Protein AF-A0A2D6ND84-F1 (afdb_monomer_lite)

Foldseek 3Di:
DDPPPDPVNVLCVVLVVQPDDPQEVSVVVNVVSVCVVVVPDDDDDDDAQDDDPPDGHHHHDDDPWDFDADPVRDTPAGCVVPVVSDDPPDDDDDDDDDPVVD

pLDDT: mean 90.96, std 11.99, range [38.0, 97.38]

Structure (mmCIF, N/CA/C/O backbone):
data_AF-A0A2D6ND84-F1
#
_entry.id   AF-A0A2D6ND84-F1
#
loop_
_atom_site.group_PDB
_atom_site.id
_atom_site.type_symbol
_atom_site.label_atom_id
_atom_site.label_alt_id
_atom_site.label_comp_id
_atom_site.label_asym_id
_atom_site.label_entity_id
_atom_site.label_seq_id
_atom_site.pdbx_PDB_ins_code
_atom_site.Cartn_x
_atom_site.Cartn_y
_atom_site.Cartn_z
_atom_site.occupancy
_atom_site.B_iso_or_equiv
_atom_site.auth_seq_id
_atom_site.auth_comp_id
_atom_site.auth_asym_id
_atom_site.auth_atom_id
_atom_site.pdbx_PDB_model_num
ATOM 1 N N . MET A 1 1 ? -18.488 -33.710 9.187 1.00 38.00 1 MET A N 1
ATOM 2 C CA . MET A 1 1 ? -17.407 -32.961 9.867 1.00 38.00 1 MET A CA 1
ATOM 3 C C . MET A 1 1 ? -17.718 -31.474 9.754 1.00 38.00 1 MET A C 1
ATOM 5 O O . MET A 1 1 ? -17.686 -30.944 8.652 1.00 38.00 1 MET A O 1
ATOM 9 N N . LYS A 1 2 ? -18.144 -30.822 10.842 1.00 40.16 2 LYS A N 1
ATOM 10 C CA . LYS A 1 2 ? -18.443 -29.381 10.834 1.00 40.16 2 LYS A CA 1
ATOM 11 C C . LYS A 1 2 ? -17.112 -28.629 10.879 1.00 40.16 2 LYS A C 1
ATOM 13 O O . LYS A 1 2 ? -16.439 -28.659 11.904 1.00 40.16 2 LYS A O 1
ATOM 18 N N . ASN A 1 3 ? -16.717 -28.011 9.768 1.00 47.12 3 ASN A N 1
ATOM 19 C CA . ASN A 1 3 ? -15.579 -27.095 9.743 1.00 47.12 3 ASN A CA 1
ATOM 20 C C . ASN A 1 3 ? -15.927 -25.874 10.602 1.00 47.12 3 ASN A C 1
ATOM 22 O O . ASN A 1 3 ? -16.520 -24.915 10.121 1.00 47.12 3 ASN A O 1
ATOM 26 N N . ASN A 1 4 ? -15.565 -25.924 11.883 1.00 50.12 4 ASN A N 1
ATOM 27 C CA . ASN A 1 4 ? -15.478 -24.755 12.750 1.00 50.12 4 ASN A CA 1
ATOM 28 C C . ASN A 1 4 ? -14.258 -23.932 12.318 1.00 50.12 4 ASN A C 1
ATOM 30 O O . ASN A 1 4 ? -13.274 -23.848 13.054 1.00 50.12 4 ASN A O 1
ATOM 34 N N . SER A 1 5 ? -14.270 -23.350 11.114 1.00 57.81 5 SER A N 1
ATOM 35 C CA . SER A 1 5 ? -13.314 -22.283 10.846 1.00 57.81 5 SER A CA 1
ATOM 36 C C . SER A 1 5 ? -13.588 -21.177 11.860 1.00 57.81 5 SER A C 1
ATOM 38 O O . SER A 1 5 ? -14.688 -20.632 11.960 1.00 57.81 5 SER A O 1
ATOM 40 N N . SER A 1 6 ? -12.597 -20.915 12.705 1.00 68.75 6 SER A N 1
ATOM 41 C CA . SER A 1 6 ? -12.674 -19.875 13.721 1.00 68.75 6 SER A CA 1
ATOM 42 C C . SER A 1 6 ? -13.025 -18.536 13.064 1.00 68.75 6 SER A C 1
ATOM 44 O O . SER A 1 6 ? -12.590 -18.236 11.950 1.00 68.75 6 SER A O 1
ATOM 46 N N . SER A 1 7 ? -13.787 -17.684 13.757 1.00 83.75 7 SER A N 1
ATOM 47 C CA . SER A 1 7 ? -14.250 -16.406 13.185 1.00 83.75 7 SER A CA 1
ATOM 48 C C . SER A 1 7 ? -13.102 -15.491 12.721 1.00 83.75 7 SER A C 1
ATOM 50 O O . SER A 1 7 ? -13.304 -14.635 11.863 1.00 83.75 7 SER A O 1
ATOM 52 N N . TRP A 1 8 ? -11.879 -15.683 13.230 1.00 89.00 8 TRP A N 1
ATOM 53 C CA . TRP A 1 8 ? -10.688 -14.971 12.761 1.00 89.00 8 TRP A CA 1
ATOM 54 C C . TRP A 1 8 ? -10.190 -15.460 11.394 1.00 89.00 8 TRP A C 1
ATOM 56 O O . TRP A 1 8 ? -9.727 -14.645 10.599 1.00 89.00 8 TRP A O 1
ATOM 66 N N . TYR A 1 9 ? -10.311 -16.754 11.090 1.00 92.62 9 TYR A N 1
ATOM 67 C CA . TYR A 1 9 ? -9.823 -17.333 9.839 1.00 92.62 9 TYR A CA 1
ATOM 68 C C . TYR A 1 9 ? -10.623 -16.819 8.637 1.00 92.62 9 TYR A C 1
ATOM 70 O O . TYR A 1 9 ? -10.042 -16.401 7.637 1.00 92.62 9 TYR A O 1
ATOM 78 N N . GLU A 1 10 ? -11.950 -16.738 8.766 1.00 91.25 10 GLU A N 1
ATOM 79 C CA . GLU A 1 10 ? -12.808 -16.163 7.720 1.00 91.25 10 GLU A CA 1
ATOM 80 C C . GLU A 1 10 ? -12.516 -14.672 7.486 1.00 91.25 10 GLU A C 1
ATOM 82 O O . GLU A 1 10 ? -12.496 -14.211 6.346 1.00 91.25 10 GLU A O 1
ATOM 87 N N . LYS A 1 11 ? -12.184 -13.915 8.542 1.00 92.56 11 LYS A N 1
ATOM 88 C CA . LYS A 1 11 ? -11.755 -12.511 8.410 1.00 92.56 11 LYS A CA 1
ATOM 89 C C . LYS A 1 11 ? -10.412 -12.394 7.685 1.00 92.56 11 LYS A C 1
ATOM 91 O O . LYS A 1 11 ? -10.234 -11.491 6.868 1.00 92.56 11 LYS A O 1
ATOM 96 N N . LEU A 1 12 ? -9.468 -13.304 7.944 1.00 93.06 12 LEU A N 1
ATOM 97 C CA . LEU A 1 12 ? -8.180 -13.317 7.244 1.00 93.06 12 LEU A CA 1
ATOM 98 C C . LEU A 1 12 ? -8.331 -13.610 5.752 1.00 93.06 12 LEU A C 1
ATOM 100 O O . LEU A 1 12 ? -7.639 -12.974 4.962 1.00 93.06 12 LEU A O 1
ATOM 104 N N . LYS A 1 13 ? -9.256 -14.488 5.345 1.00 94.12 13 LYS A N 1
ATOM 105 C CA . LYS A 1 13 ? -9.530 -14.721 3.915 1.00 94.12 13 LYS A CA 1
ATOM 106 C C . LYS A 1 13 ? -9.923 -13.442 3.171 1.00 94.12 13 LYS A C 1
ATOM 108 O O . LYS A 1 13 ? -9.586 -13.303 2.002 1.00 94.12 13 LYS A O 1
ATOM 113 N N . VAL A 1 14 ? -10.593 -12.504 3.845 1.00 93.81 14 VAL A N 1
ATOM 114 C CA . VAL A 1 14 ? -10.952 -11.194 3.277 1.00 93.81 14 VAL A CA 1
ATOM 115 C C . VAL A 1 14 ? -9.759 -10.231 3.273 1.00 93.81 14 VAL A C 1
ATOM 117 O O . VAL A 1 14 ? -9.554 -9.512 2.300 1.00 93.81 14 VAL A O 1
ATOM 120 N N . LEU A 1 15 ? -8.959 -10.206 4.345 1.00 93.75 15 LEU A N 1
ATOM 121 C CA . LEU A 1 15 ? -7.896 -9.208 4.540 1.00 93.75 15 LEU A CA 1
ATOM 122 C C . LEU A 1 15 ? -6.560 -9.556 3.862 1.00 93.75 15 LEU A C 1
ATOM 124 O O . LEU A 1 15 ? -5.811 -8.653 3.494 1.00 93.75 15 LEU A O 1
ATOM 128 N N . ILE A 1 16 ? -6.217 -10.840 3.726 1.00 92.25 16 ILE A N 1
ATOM 129 C CA . ILE A 1 16 ? -4.936 -11.283 3.147 1.00 92.25 16 ILE A CA 1
ATOM 130 C C . ILE A 1 16 ? -4.783 -10.893 1.668 1.00 92.25 16 ILE A C 1
ATOM 132 O O . ILE A 1 16 ? -3.711 -10.397 1.322 1.00 92.25 16 ILE A O 1
ATOM 136 N N . PRO A 1 17 ? -5.806 -11.029 0.800 1.00 91.94 17 PRO A N 1
ATOM 137 C CA . PRO A 1 17 ? -5.694 -10.629 -0.606 1.00 91.94 17 PRO A CA 1
ATOM 138 C C . PRO A 1 17 ? -5.517 -9.119 -0.818 1.00 91.94 17 PRO A C 1
ATOM 140 O O . PRO A 1 17 ? -5.175 -8.677 -1.916 1.00 91.94 17 PRO A O 1
ATOM 143 N N . MET A 1 18 ? -5.767 -8.304 0.210 1.00 91.62 18 MET A N 1
ATOM 144 C CA . MET A 1 18 ? -5.633 -6.857 0.113 1.00 91.62 18 MET A CA 1
ATOM 145 C C . MET A 1 18 ? -4.157 -6.477 -0.002 1.00 91.62 18 MET A C 1
ATOM 147 O O . MET A 1 18 ? -3.345 -6.774 0.876 1.00 91.62 18 MET A O 1
ATOM 151 N N . ARG A 1 19 ? -3.810 -5.764 -1.078 1.00 90.94 19 ARG A N 1
ATOM 152 C CA . ARG A 1 19 ? -2.454 -5.252 -1.316 1.00 90.94 19 ARG A CA 1
ATOM 153 C C . ARG A 1 19 ? -2.166 -4.123 -0.329 1.00 90.94 19 ARG A C 1
ATOM 155 O O . ARG A 1 19 ? -2.454 -2.965 -0.620 1.00 90.94 19 ARG A O 1
ATOM 162 N N . ARG A 1 20 ? -1.663 -4.455 0.859 1.00 92.56 20 ARG A N 1
ATOM 163 C CA . ARG A 1 20 ? -1.390 -3.497 1.937 1.00 92.56 20 ARG A CA 1
ATOM 164 C C . ARG A 1 20 ? 0.068 -3.057 1.925 1.00 92.56 20 ARG A C 1
ATOM 166 O O . ARG A 1 20 ? 0.970 -3.881 1.999 1.00 92.56 20 ARG A O 1
ATOM 173 N N . TYR A 1 21 ? 0.260 -1.746 1.937 1.00 93.12 21 TYR A N 1
ATOM 174 C CA . TYR A 1 21 ? 1.503 -1.089 2.325 1.00 93.12 21 TYR A CA 1
ATOM 175 C C . TYR A 1 21 ? 1.171 -0.050 3.395 1.00 93.12 21 TYR A C 1
ATOM 177 O O . TYR A 1 21 ? 0.014 0.343 3.542 1.00 93.12 21 TYR A O 1
ATOM 185 N N . LEU A 1 22 ? 2.175 0.406 4.142 1.00 91.12 22 LEU A N 1
ATOM 186 C CA . LEU A 1 22 ? 1.976 1.289 5.297 1.00 91.12 22 LEU A CA 1
ATOM 187 C C . LEU A 1 22 ? 1.167 2.560 4.972 1.00 91.12 22 LEU A C 1
ATOM 189 O O . LEU A 1 22 ? 0.418 3.056 5.806 1.00 91.12 22 LEU A O 1
ATOM 193 N N . ASN A 1 23 ? 1.317 3.078 3.756 1.00 93.81 23 ASN A N 1
ATOM 194 C CA . ASN A 1 23 ? 0.826 4.374 3.301 1.00 93.81 23 ASN A CA 1
ATOM 195 C C . ASN A 1 23 ? -0.013 4.283 2.012 1.00 93.81 23 ASN A C 1
ATOM 197 O O . ASN A 1 23 ? -0.065 5.250 1.253 1.00 93.81 23 ASN A O 1
ATOM 201 N N . ASN A 1 24 ? -0.662 3.149 1.726 1.00 94.50 24 ASN A N 1
ATOM 202 C CA . ASN A 1 24 ? -1.499 2.999 0.528 1.00 94.50 24 ASN A CA 1
ATOM 203 C C . ASN A 1 24 ? -3.009 2.941 0.825 1.00 94.50 24 ASN A C 1
ATOM 205 O O . ASN A 1 24 ? -3.448 2.947 1.969 1.00 94.50 24 ASN A O 1
ATOM 209 N N . SER A 1 25 ? -3.835 2.891 -0.220 1.00 94.06 25 SER A N 1
ATOM 210 C CA . SER A 1 25 ? -5.292 2.710 -0.093 1.00 94.06 25 SER A CA 1
ATOM 211 C C . SER A 1 25 ? -5.667 1.360 0.524 1.00 94.06 25 SER A C 1
ATOM 213 O O . SER A 1 25 ? -6.589 1.294 1.334 1.00 94.06 25 SER A O 1
ATOM 215 N N . GLY A 1 26 ? -4.907 0.301 0.228 1.00 94.75 26 GLY A N 1
ATOM 216 C CA . GLY A 1 26 ? -5.183 -1.046 0.724 1.00 94.75 26 GLY A CA 1
ATOM 217 C C . GLY A 1 26 ? -5.216 -1.147 2.251 1.00 94.75 26 GLY A C 1
ATOM 218 O O . GLY A 1 26 ? -6.093 -1.821 2.792 1.00 94.75 26 GLY A O 1
ATOM 219 N N . ILE A 1 27 ? -4.323 -0.457 2.977 1.00 94.31 27 ILE A N 1
ATOM 220 C CA . ILE A 1 27 ? -4.386 -0.442 4.451 1.00 94.31 27 ILE A CA 1
ATOM 221 C C . ILE A 1 27 ? -5.619 0.318 4.963 1.00 94.31 27 ILE A C 1
ATOM 223 O O . ILE A 1 27 ? -6.261 -0.129 5.914 1.00 94.31 27 ILE A O 1
ATOM 227 N N . HIS A 1 28 ? -6.011 1.410 4.297 1.00 93.19 28 HIS A N 1
ATOM 228 C CA . HIS A 1 28 ? -7.212 2.169 4.647 1.00 93.19 28 HIS A CA 1
ATOM 229 C C . HIS A 1 28 ? -8.484 1.325 4.482 1.00 93.19 28 HIS A C 1
ATOM 231 O O . HIS A 1 28 ? -9.284 1.223 5.412 1.00 93.19 28 HIS A O 1
ATOM 237 N N . GLU A 1 29 ? -8.637 0.663 3.335 1.00 95.62 29 GLU A N 1
ATOM 238 C CA . GLU A 1 29 ? -9.753 -0.248 3.062 1.00 95.62 29 GLU A CA 1
ATOM 239 C C . GLU A 1 29 ? -9.790 -1.410 4.065 1.00 95.62 29 GLU A C 1
ATOM 241 O O . GLU A 1 29 ? -10.856 -1.779 4.562 1.00 95.62 29 GLU A O 1
ATOM 246 N N . SER A 1 30 ? -8.620 -1.942 4.432 1.00 96.12 30 SER A N 1
ATOM 247 C CA . SER A 1 30 ? -8.505 -3.023 5.419 1.00 96.12 30 SER A CA 1
ATOM 248 C C . SER A 1 30 ? -9.017 -2.596 6.792 1.00 96.12 30 SER A C 1
ATOM 250 O O . SER A 1 30 ? -9.716 -3.354 7.464 1.00 96.12 30 SER A O 1
ATOM 252 N N . PHE A 1 31 ? -8.712 -1.366 7.213 1.00 95.38 31 PHE A N 1
ATOM 253 C CA . PHE A 1 31 ? -9.220 -0.822 8.468 1.00 95.38 31 PHE A CA 1
ATOM 254 C C . PHE A 1 31 ? -10.730 -0.566 8.438 1.00 95.38 31 PHE A C 1
ATOM 256 O O . PHE A 1 31 ? -11.399 -0.799 9.446 1.00 95.38 31 PHE A O 1
ATOM 263 N N . LEU A 1 32 ? -11.292 -0.155 7.296 1.00 95.75 32 LEU A N 1
ATOM 264 C CA . LEU A 1 32 ? -12.745 -0.045 7.133 1.00 95.75 32 LEU A CA 1
ATOM 265 C C . LEU A 1 32 ? -13.431 -1.412 7.250 1.00 95.75 32 LEU A C 1
ATOM 267 O O . LEU A 1 32 ? -14.454 -1.524 7.923 1.00 95.75 32 LEU A O 1
ATOM 271 N N . ILE A 1 33 ? -12.857 -2.460 6.651 1.00 95.62 33 ILE A N 1
ATOM 272 C CA . ILE A 1 33 ? -13.353 -3.838 6.785 1.00 95.62 33 ILE A CA 1
ATOM 273 C 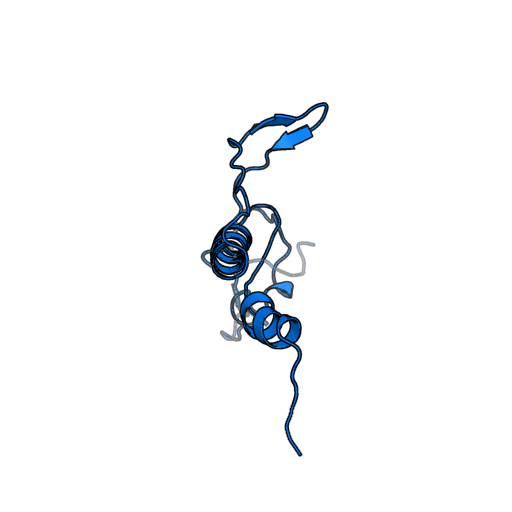C . ILE A 1 33 ? -13.262 -4.305 8.239 1.00 95.62 33 ILE A C 1
ATOM 275 O O . ILE A 1 33 ? -14.242 -4.812 8.782 1.00 95.62 33 ILE A O 1
ATOM 279 N N . LEU A 1 34 ? -12.128 -4.079 8.907 1.00 94.25 34 LEU A N 1
ATOM 280 C CA . LEU A 1 34 ? -11.966 -4.423 10.320 1.00 94.25 34 LEU A CA 1
ATOM 281 C C . LEU A 1 34 ? -12.987 -3.712 11.212 1.00 94.25 34 LEU A C 1
ATOM 283 O O . LEU A 1 34 ? -13.543 -4.342 12.108 1.00 94.25 34 LEU A O 1
ATOM 287 N N . LYS A 1 35 ? -13.304 -2.443 10.938 1.00 95.81 35 LYS A N 1
ATOM 288 C CA . LYS A 1 35 ? -14.335 -1.702 11.674 1.00 95.81 35 LYS A CA 1
ATOM 289 C C . LYS A 1 35 ? -15.734 -2.318 11.536 1.00 95.81 35 LYS A C 1
ATOM 291 O O . LYS A 1 35 ? -16.511 -2.229 12.480 1.00 95.81 35 LYS A O 1
ATOM 296 N N . LYS A 1 36 ? -16.048 -2.996 10.423 1.00 94.31 36 LYS A N 1
ATOM 297 C CA . LYS A 1 36 ? -17.309 -3.758 10.289 1.00 94.31 36 LYS A CA 1
ATOM 298 C C . LYS A 1 36 ? -17.369 -4.941 11.261 1.00 94.31 36 LYS A C 1
ATOM 300 O O . LYS A 1 36 ? -18.433 -5.236 11.789 1.00 94.31 36 LYS A O 1
ATOM 305 N N . TYR A 1 37 ? -16.238 -5.604 11.511 1.00 93.31 37 TYR A N 1
ATOM 306 C CA . TYR A 1 37 ? -16.153 -6.716 12.467 1.00 93.31 37 TYR A CA 1
ATOM 307 C C . TYR A 1 37 ? -16.028 -6.261 13.924 1.00 93.31 37 TYR A C 1
ATOM 309 O O . TYR A 1 37 ? -16.382 -7.015 14.827 1.00 93.31 37 TYR A O 1
ATOM 317 N N . TYR A 1 38 ? -15.502 -5.057 14.148 1.00 93.50 38 TYR A N 1
ATOM 318 C CA . TYR A 1 38 ? -15.254 -4.480 15.467 1.00 93.50 38 TYR A CA 1
ATOM 319 C C . TYR A 1 38 ? -15.753 -3.023 15.493 1.00 93.50 38 TYR A C 1
ATOM 321 O O . TYR A 1 38 ? -14.956 -2.095 15.316 1.00 93.50 38 TYR A O 1
ATOM 329 N N . PRO A 1 39 ? -17.064 -2.799 15.716 1.00 93.94 39 PRO A N 1
ATOM 330 C CA . PRO A 1 39 ? -17.698 -1.481 15.570 1.00 93.94 39 PRO A CA 1
ATOM 331 C C . PRO A 1 39 ? -17.084 -0.382 16.446 1.00 93.94 39 PRO A C 1
ATOM 333 O O . PRO A 1 39 ? -17.038 0.784 16.049 1.00 93.94 39 PRO A O 1
ATOM 336 N N . ASN A 1 40 ? -16.540 -0.770 17.602 1.00 96.69 40 ASN A N 1
ATOM 337 C CA . ASN A 1 40 ? -15.948 0.138 18.585 1.00 96.69 40 ASN A CA 1
ATOM 338 C C . ASN A 1 40 ? -14.532 0.618 18.210 1.00 96.69 40 ASN A C 1
ATOM 340 O O . ASN A 1 40 ? -13.956 1.436 18.924 1.00 96.69 40 ASN A O 1
ATOM 344 N N . LEU A 1 41 ? -13.946 0.145 17.100 1.00 95.88 41 LEU A N 1
ATOM 345 C CA . LEU A 1 41 ? -12.642 0.629 16.647 1.00 95.88 41 LEU A CA 1
ATOM 346 C C . LEU A 1 41 ? -12.701 2.107 16.241 1.00 95.88 41 LEU A C 1
ATOM 348 O O . LEU A 1 41 ? -13.507 2.529 15.399 1.00 95.88 41 LEU A O 1
ATOM 352 N N . LYS A 1 42 ? -11.767 2.893 16.779 1.00 96.50 42 LYS A N 1
ATOM 353 C CA . LYS A 1 42 ? -11.511 4.269 16.350 1.00 96.50 42 LYS A CA 1
ATOM 354 C C . LYS A 1 42 ? -10.481 4.265 15.222 1.00 96.50 42 LYS A C 1
ATOM 356 O O . LYS A 1 42 ? -9.371 3.772 15.392 1.00 96.50 42 LYS A O 1
ATOM 361 N N . LEU A 1 43 ? -10.846 4.837 14.075 1.00 94.94 43 LEU A N 1
ATOM 362 C CA . LEU A 1 43 ? -9.914 5.045 12.969 1.00 94.94 43 LEU A CA 1
ATOM 363 C C . LEU A 1 43 ? -9.241 6.401 13.137 1.00 94.94 43 LEU A C 1
ATOM 365 O O . LEU A 1 43 ? -9.916 7.430 13.132 1.00 94.94 43 LEU A O 1
ATOM 369 N N . LEU A 1 44 ? -7.922 6.386 13.286 1.00 93.69 44 LEU A N 1
ATOM 370 C CA . LEU A 1 44 ? -7.105 7.592 13.323 1.00 93.69 44 LEU A CA 1
ATOM 371 C C . LEU A 1 44 ? -6.682 7.959 11.899 1.00 93.69 44 LEU A C 1
ATOM 373 O O . LEU A 1 44 ? -6.406 7.083 11.077 1.00 93.69 44 LEU A O 1
ATOM 377 N N . LYS A 1 45 ? -6.658 9.257 11.603 1.00 90.38 45 LYS A N 1
ATOM 378 C CA . LYS A 1 45 ? -6.194 9.809 10.330 1.00 90.38 45 LYS A CA 1
ATOM 379 C C . LYS A 1 45 ? -5.142 10.863 10.638 1.00 90.38 45 LYS A C 1
ATOM 381 O O . LYS A 1 45 ? -5.329 11.641 11.565 1.00 90.38 45 LYS A O 1
ATOM 386 N N . PHE A 1 46 ? -4.080 10.872 9.847 1.00 92.00 46 PHE A N 1
ATOM 387 C CA . PHE A 1 46 ? -2.956 11.791 9.988 1.00 92.00 46 PHE A CA 1
ATOM 388 C C . PHE A 1 46 ? -2.716 12.491 8.656 1.00 92.00 46 PHE A C 1
ATOM 390 O O . PHE A 1 46 ? -2.943 11.900 7.592 1.00 92.00 46 PHE A O 1
ATOM 397 N N . HIS A 1 47 ? -2.271 13.742 8.698 1.00 92.38 47 HIS A N 1
ATOM 398 C CA . HIS A 1 47 ? -1.958 14.492 7.490 1.00 92.38 47 HIS A CA 1
ATOM 399 C C . HIS A 1 47 ? -0.567 14.117 6.969 1.00 92.38 47 HIS A C 1
ATOM 401 O O . HIS A 1 47 ? 0.354 13.818 7.727 1.00 92.38 47 HIS A O 1
ATOM 407 N N . LYS A 1 48 ? -0.389 14.145 5.643 1.00 92.00 48 LYS A N 1
ATOM 408 C CA . LYS A 1 48 ? 0.939 13.954 5.043 1.00 92.00 48 LYS A CA 1
ATOM 409 C C . LYS A 1 48 ? 1.918 14.996 5.595 1.00 92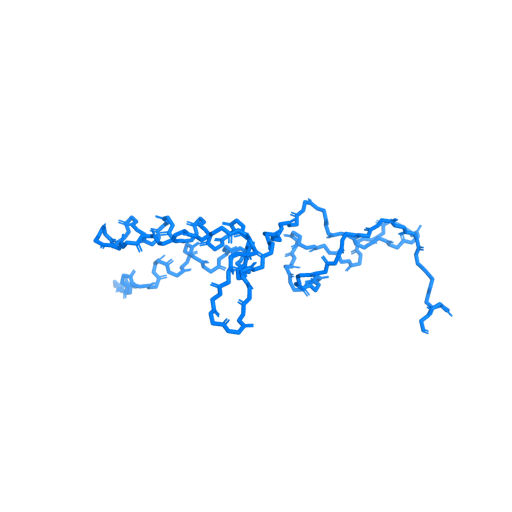.00 48 LYS A C 1
ATOM 411 O O . LYS A 1 48 ? 1.544 16.154 5.761 1.00 92.00 48 LYS A O 1
ATOM 416 N N . ASN A 1 49 ? 3.169 14.599 5.812 1.00 94.88 49 ASN A N 1
ATOM 417 C CA . ASN A 1 49 ? 4.242 15.429 6.368 1.00 94.88 49 ASN A CA 1
ATOM 418 C C . ASN A 1 49 ? 4.014 15.944 7.803 1.00 94.88 49 ASN A C 1
ATOM 420 O O . ASN A 1 49 ? 4.839 16.718 8.291 1.00 94.88 49 ASN A O 1
ATOM 424 N N . GLU A 1 50 ? 2.949 15.518 8.488 1.00 96.69 50 GLU A N 1
ATOM 425 C CA . GLU A 1 50 ? 2.738 15.817 9.906 1.00 96.69 50 GLU A CA 1
ATOM 426 C C . GLU A 1 50 ? 3.902 15.255 10.740 1.00 96.69 50 GLU A C 1
ATOM 428 O O . GLU A 1 50 ? 4.393 14.153 10.475 1.00 96.69 50 GLU A O 1
ATOM 433 N N . LYS A 1 51 ? 4.398 16.035 11.707 1.00 97.06 51 LYS A N 1
ATOM 434 C CA . LYS A 1 51 ? 5.544 15.658 12.546 1.00 97.06 51 LYS A CA 1
ATOM 435 C C . LYS A 1 51 ? 5.077 14.764 13.695 1.00 97.06 51 LYS A C 1
ATOM 437 O O . LYS A 1 51 ? 4.210 15.153 14.467 1.00 97.06 51 LYS A O 1
ATOM 442 N N . CYS A 1 52 ? 5.720 13.613 13.860 1.00 94.62 52 CYS A N 1
ATOM 443 C CA . CYS A 1 52 ? 5.464 12.662 14.940 1.00 94.62 52 CYS A CA 1
ATOM 444 C C . CYS A 1 52 ? 6.785 12.364 15.665 1.00 94.62 52 CYS A C 1
ATOM 446 O O . CYS A 1 52 ? 7.528 11.454 15.295 1.00 94.62 52 CYS A O 1
ATOM 448 N N . GLY A 1 53 ? 7.121 13.179 16.670 1.00 94.69 53 GLY A N 1
ATOM 449 C CA . GLY A 1 53 ? 8.430 13.125 17.327 1.00 94.69 53 GLY A CA 1
ATOM 450 C C . GLY A 1 53 ? 9.559 13.472 16.351 1.00 94.69 53 GLY A C 1
ATOM 451 O O . GLY A 1 53 ? 9.608 14.587 15.830 1.00 94.69 53 GLY A O 1
ATOM 452 N N . LEU A 1 54 ? 10.452 12.512 16.094 1.00 97.00 54 LEU A N 1
ATOM 453 C CA . LEU A 1 54 ? 11.532 12.633 15.101 1.00 97.00 54 LEU A CA 1
ATOM 454 C C . LEU A 1 54 ? 11.104 12.233 13.679 1.00 97.00 54 LEU A C 1
ATOM 456 O O . LEU A 1 54 ? 11.846 12.461 12.727 1.00 97.00 54 LEU A O 1
ATOM 460 N N . TRP A 1 55 ? 9.916 11.650 13.525 1.00 96.38 55 TRP A N 1
ATOM 461 C CA . TRP A 1 55 ? 9.415 11.152 12.249 1.00 96.38 55 TRP A CA 1
ATOM 462 C C . TRP A 1 55 ? 8.486 12.160 11.573 1.00 96.38 55 TRP A C 1
ATOM 464 O O . TRP A 1 55 ? 7.960 13.083 12.200 1.00 96.38 55 TRP A O 1
ATOM 474 N N . LYS A 1 56 ? 8.256 11.955 10.276 1.00 96.31 56 LYS A N 1
ATOM 475 C CA . LYS A 1 56 ? 7.203 12.626 9.511 1.00 96.31 56 LYS A CA 1
ATOM 476 C C . LYS A 1 56 ? 6.305 11.581 8.868 1.00 96.31 56 LYS A C 1
ATOM 478 O O . LYS A 1 56 ? 6.803 10.583 8.348 1.00 96.31 56 LYS A O 1
ATOM 483 N N . VAL A 1 57 ? 4.999 11.824 8.877 1.00 95.50 57 VAL A N 1
ATOM 484 C CA . VAL A 1 57 ? 4.028 10.969 8.186 1.00 95.50 57 VAL A CA 1
ATOM 485 C C . VAL A 1 57 ? 4.350 10.964 6.685 1.00 95.50 57 VAL A C 1
ATOM 487 O O . VAL A 1 57 ? 4.430 12.042 6.084 1.00 95.50 57 VAL A O 1
ATOM 490 N N . PRO A 1 58 ? 4.547 9.790 6.056 1.00 94.12 58 PRO A N 1
ATOM 491 C CA . PRO A 1 58 ? 4.937 9.720 4.655 1.00 94.12 58 PRO A CA 1
ATOM 492 C C . PRO A 1 58 ? 3.805 10.172 3.726 1.00 94.12 58 PRO A C 1
ATOM 494 O O . PRO A 1 58 ? 2.624 10.177 4.082 1.00 94.12 58 PRO A O 1
ATOM 497 N N . LEU A 1 59 ? 4.167 10.509 2.487 1.00 94.31 59 LEU A N 1
ATOM 498 C CA . LEU A 1 59 ? 3.189 10.662 1.410 1.00 94.31 59 LEU A CA 1
ATOM 499 C C . LEU A 1 59 ? 2.464 9.336 1.170 1.00 94.31 59 LEU A C 1
ATOM 501 O O . LEU A 1 59 ? 3.029 8.269 1.395 1.00 94.31 59 LEU A O 1
ATOM 505 N N . SER A 1 60 ? 1.236 9.389 0.660 1.00 93.88 60 SER A N 1
ATOM 506 C CA . SER A 1 60 ? 0.537 8.179 0.231 1.00 93.88 60 SER A CA 1
ATOM 507 C C . SER A 1 60 ? 1.223 7.550 -0.984 1.00 93.88 60 SER A C 1
ATOM 509 O O . SER A 1 60 ? 1.542 8.270 -1.933 1.00 93.88 60 SER A O 1
ATOM 511 N N . TRP A 1 61 ? 1.353 6.227 -1.018 1.00 95.75 61 TRP A N 1
ATOM 512 C CA . TRP A 1 61 ? 1.936 5.497 -2.142 1.00 95.75 61 TRP A CA 1
ATOM 513 C C . TRP A 1 61 ? 0.917 4.519 -2.725 1.00 95.75 61 TRP A C 1
ATOM 515 O O . TRP A 1 61 ? 0.552 3.541 -2.085 1.00 95.75 61 TRP A O 1
ATOM 525 N N . ASN A 1 62 ? 0.420 4.787 -3.935 1.00 95.69 62 ASN A N 1
ATOM 526 C CA . ASN A 1 62 ? -0.542 3.927 -4.626 1.00 95.69 62 ASN A CA 1
ATOM 527 C C . ASN A 1 62 ? -0.042 3.595 -6.030 1.00 95.69 62 ASN A C 1
ATOM 529 O O . ASN A 1 62 ? 0.305 4.491 -6.801 1.00 95.69 62 ASN A O 1
ATOM 533 N N . VAL A 1 63 ? -0.057 2.310 -6.375 1.00 95.94 63 VAL A N 1
ATOM 534 C CA . VAL A 1 63 ? 0.405 1.827 -7.677 1.00 95.94 63 VAL A CA 1
ATOM 535 C C . VAL A 1 63 ? -0.751 1.856 -8.668 1.00 95.94 63 VAL A C 1
ATOM 537 O O . VAL A 1 63 ? -1.731 1.133 -8.509 1.00 95.94 63 VAL A O 1
ATOM 540 N N . LYS A 1 64 ? -0.627 2.690 -9.705 1.00 96.06 64 LYS A N 1
ATOM 541 C CA . LYS A 1 64 ? -1.565 2.715 -10.840 1.00 96.06 64 LYS A CA 1
ATOM 542 C C . LYS A 1 64 ? -1.146 1.740 -11.937 1.00 96.06 64 LYS A C 1
ATOM 544 O O . LYS A 1 64 ? -1.979 1.064 -12.525 1.00 96.06 64 LYS A O 1
ATOM 549 N N . ILE A 1 65 ? 0.156 1.687 -12.213 1.00 96.38 65 ILE A N 1
ATOM 550 C CA . ILE A 1 65 ? 0.780 0.836 -13.224 1.00 96.38 65 ILE A CA 1
ATOM 551 C C . ILE A 1 65 ? 2.108 0.358 -12.638 1.00 96.38 65 ILE A C 1
ATOM 553 O O . ILE A 1 65 ? 2.890 1.173 -12.157 1.00 96.38 65 ILE A O 1
ATOM 557 N N . GLY A 1 66 ? 2.369 -0.945 -12.696 1.00 96.62 66 GLY A N 1
ATOM 558 C CA . GLY A 1 66 ? 3.653 -1.531 -12.320 1.00 96.62 66 GLY A CA 1
ATOM 559 C C . GLY A 1 66 ? 3.931 -2.718 -13.224 1.00 96.62 66 GLY A C 1
ATOM 560 O O . GLY A 1 66 ? 3.532 -3.826 -12.898 1.00 96.62 66 GLY A O 1
ATOM 561 N N . LYS A 1 67 ? 4.528 -2.474 -14.395 1.00 97.38 67 LYS A N 1
ATOM 562 C CA . LYS A 1 67 ? 4.776 -3.504 -15.411 1.00 97.38 67 LYS A CA 1
ATOM 563 C C . LYS A 1 67 ? 6.178 -3.370 -15.995 1.00 97.38 67 LYS A C 1
ATOM 565 O O . LYS A 1 67 ? 6.601 -2.263 -16.317 1.00 97.38 67 LYS A O 1
ATOM 570 N N . LEU A 1 68 ? 6.852 -4.497 -16.188 1.00 96.69 68 LEU A N 1
ATOM 571 C CA . LEU A 1 68 ? 8.113 -4.606 -16.917 1.00 96.69 68 LEU A CA 1
ATOM 572 C C . LEU A 1 68 ? 7.898 -5.544 -18.102 1.00 96.69 68 LEU A C 1
ATOM 574 O O . LEU A 1 68 ? 7.468 -6.682 -17.918 1.00 96.69 68 LEU A O 1
ATOM 578 N N . ILE A 1 69 ? 8.163 -5.060 -19.313 1.00 97.06 69 ILE A N 1
ATOM 579 C CA . ILE A 1 69 ? 7.896 -5.782 -20.561 1.00 97.06 69 ILE A CA 1
ATOM 580 C C . ILE A 1 69 ? 9.200 -5.885 -21.352 1.00 97.06 69 ILE A C 1
ATOM 582 O O . ILE A 1 69 ? 9.931 -4.901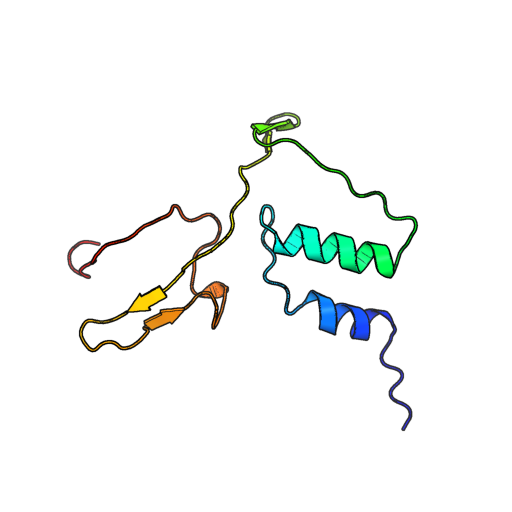 -21.467 1.00 97.06 69 ILE A O 1
ATOM 586 N N . ASP A 1 70 ? 9.496 -7.074 -21.873 1.00 95.88 70 ASP A N 1
ATOM 587 C CA . ASP A 1 70 ? 10.669 -7.314 -22.711 1.00 95.88 70 ASP A CA 1
ATOM 588 C C . ASP A 1 70 ? 10.457 -6.839 -24.167 1.00 95.88 70 ASP A C 1
ATOM 590 O O . ASP A 1 70 ? 9.329 -6.551 -24.576 1.00 95.88 70 ASP A O 1
ATOM 594 N N . PRO A 1 71 ? 11.513 -6.771 -24.998 1.00 95.81 71 PRO A N 1
ATOM 595 C CA . PRO A 1 71 ? 11.380 -6.349 -26.397 1.00 95.81 71 PRO A CA 1
ATOM 596 C 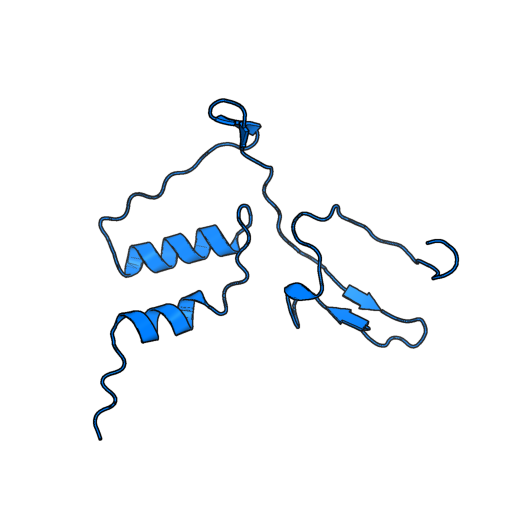C . PRO A 1 71 ? 10.491 -7.247 -27.273 1.00 95.81 71 PRO A C 1
ATOM 598 O O . PRO A 1 71 ? 10.082 -6.819 -28.347 1.00 95.81 71 PRO A O 1
ATOM 601 N N . ARG A 1 72 ? 10.187 -8.478 -26.838 1.00 97.12 72 ARG A N 1
ATOM 602 C CA . ARG A 1 72 ? 9.279 -9.415 -27.521 1.00 97.12 72 ARG A CA 1
ATOM 603 C C . ARG A 1 72 ? 7.831 -9.277 -27.030 1.00 97.12 72 ARG A C 1
ATOM 605 O O . ARG A 1 72 ? 6.984 -10.077 -27.411 1.00 97.12 72 ARG A O 1
ATOM 612 N N . GLY A 1 73 ? 7.542 -8.301 -26.167 1.00 96.25 73 GLY A N 1
ATOM 613 C CA . GLY A 1 73 ? 6.213 -8.062 -25.607 1.00 96.25 73 GLY A CA 1
ATOM 614 C C . GLY A 1 73 ? 5.857 -8.947 -24.409 1.00 96.25 73 GLY A C 1
ATOM 615 O O . GLY A 1 73 ? 4.730 -8.878 -23.918 1.00 96.25 73 GLY A O 1
ATOM 616 N N . ARG A 1 74 ? 6.786 -9.761 -23.889 1.00 96.69 74 ARG A N 1
ATOM 617 C CA . ARG A 1 74 ? 6.518 -10.618 -22.725 1.00 96.69 74 ARG A CA 1
ATOM 618 C C . ARG A 1 74 ? 6.587 -9.802 -21.442 1.00 96.69 74 ARG A C 1
ATOM 620 O O . ARG A 1 74 ? 7.548 -9.071 -21.204 1.00 96.69 74 ARG A O 1
ATOM 627 N N . LYS A 1 75 ? 5.583 -9.958 -20.581 1.00 96.44 75 LYS A N 1
ATOM 628 C CA . LYS A 1 75 ? 5.533 -9.296 -19.275 1.00 96.44 75 LYS A CA 1
ATOM 629 C C . LYS A 1 75 ? 6.427 -10.037 -18.273 1.00 96.44 75 LYS A C 1
ATOM 631 O O . LYS A 1 75 ? 6.066 -11.109 -17.793 1.00 96.44 75 LYS A O 1
ATOM 636 N N . ILE A 1 76 ? 7.594 -9.464 -17.982 1.00 96.38 76 ILE A N 1
ATOM 637 C CA . ILE A 1 76 ? 8.570 -9.994 -17.019 1.00 96.38 76 ILE A CA 1
ATOM 638 C C . ILE A 1 76 ? 8.037 -9.816 -15.592 1.00 96.38 76 ILE A C 1
ATOM 640 O O . ILE A 1 76 ? 8.041 -10.767 -14.814 1.00 96.38 76 ILE A O 1
ATOM 644 N N . ALA A 1 77 ? 7.523 -8.623 -15.280 1.00 97.06 77 ALA A N 1
ATOM 645 C CA . ALA A 1 77 ? 6.968 -8.275 -13.974 1.00 97.06 77 ALA A CA 1
ATOM 646 C C . ALA A 1 77 ? 5.635 -7.519 -14.116 1.00 97.06 77 ALA A C 1
ATOM 648 O O . ALA A 1 77 ? 5.458 -6.731 -15.049 1.00 97.06 77 ALA A O 1
ATOM 649 N N . ASP A 1 78 ? 4.712 -7.754 -13.191 1.00 97.38 78 ASP A N 1
ATOM 650 C CA . ASP A 1 78 ? 3.397 -7.144 -13.055 1.00 97.38 78 ASP A CA 1
ATOM 651 C C . ASP A 1 78 ? 2.972 -7.081 -11.583 1.00 97.38 78 ASP A C 1
ATOM 653 O O . ASP A 1 78 ? 2.609 -8.084 -10.964 1.00 97.38 78 ASP A O 1
ATOM 657 N N . TYR A 1 79 ? 2.915 -5.869 -11.048 1.00 96.25 79 TYR A N 1
ATOM 658 C CA . TYR A 1 79 ? 2.428 -5.593 -9.702 1.00 96.25 79 TYR A CA 1
ATOM 659 C C . TYR A 1 79 ? 1.030 -6.176 -9.433 1.00 96.25 79 TYR A C 1
ATOM 661 O O . TYR A 1 79 ? 0.733 -6.626 -8.323 1.00 96.25 79 TYR A O 1
ATOM 669 N N . PHE A 1 80 ? 0.144 -6.179 -10.432 1.00 94.06 80 PHE A N 1
ATOM 670 C CA . PHE A 1 80 ? -1.216 -6.678 -10.248 1.00 94.06 80 PHE A CA 1
ATOM 671 C C . PHE A 1 80 ? -1.294 -8.208 -10.291 1.00 94.06 80 PHE A C 1
ATOM 673 O O . PHE A 1 80 ? -2.228 -8.753 -9.699 1.00 94.06 80 PHE A O 1
ATOM 680 N N . ARG A 1 81 ? -0.301 -8.883 -10.895 1.00 95.00 81 ARG A N 1
ATOM 681 C CA . ARG A 1 81 ? -0.099 -10.342 -10.798 1.00 95.00 81 ARG A CA 1
ATOM 682 C C . ARG A 1 81 ? 0.438 -10.718 -9.422 1.00 95.00 81 ARG A C 1
ATOM 684 O O . ARG A 1 81 ? -0.120 -11.593 -8.770 1.00 95.00 81 ARG A O 1
ATOM 691 N N . ASN A 1 82 ? 1.507 -10.056 -8.989 1.00 93.50 82 ASN A N 1
ATOM 692 C CA . ASN A 1 82 ? 2.122 -10.269 -7.688 1.00 93.50 82 ASN A CA 1
ATOM 693 C C . ASN A 1 82 ? 2.710 -8.941 -7.170 1.00 93.50 82 ASN A C 1
ATOM 695 O O . ASN A 1 82 ? 3.650 -8.419 -7.770 1.00 93.50 82 ASN A O 1
ATOM 699 N N . PRO A 1 83 ? 2.212 -8.395 -6.044 1.00 92.50 83 PRO A N 1
ATOM 700 C CA . PRO A 1 83 ? 2.671 -7.106 -5.525 1.00 92.50 83 PRO A CA 1
ATOM 701 C C . PRO A 1 83 ? 4.149 -7.103 -5.104 1.00 92.50 83 PRO A C 1
ATOM 703 O O . PRO A 1 83 ? 4.746 -6.033 -5.019 1.00 92.50 83 PRO A O 1
ATOM 706 N N . LEU A 1 84 ? 4.756 -8.275 -4.877 1.00 93.50 84 LEU A N 1
ATOM 707 C CA . LEU A 1 84 ? 6.185 -8.406 -4.561 1.00 93.50 84 LEU A CA 1
ATOM 708 C C . LEU A 1 84 ? 7.098 -8.143 -5.767 1.00 93.50 84 LEU A C 1
ATOM 710 O O . LEU A 1 84 ? 8.301 -7.976 -5.601 1.00 93.50 84 LEU A O 1
ATOM 714 N N . GLU A 1 85 ? 6.543 -8.083 -6.978 1.00 96.06 85 GLU A N 1
ATOM 715 C CA . GLU A 1 85 ? 7.294 -7.786 -8.201 1.00 96.06 85 GLU A CA 1
ATOM 716 C C . GLU A 1 85 ? 7.579 -6.286 -8.388 1.00 96.06 85 GLU A C 1
ATOM 718 O O . GLU A 1 85 ? 8.238 -5.892 -9.350 1.00 96.06 85 GLU A O 1
ATOM 723 N N . LEU A 1 86 ? 7.098 -5.441 -7.471 1.00 95.94 86 LEU A N 1
ATOM 724 C CA . LEU A 1 86 ? 7.419 -4.023 -7.408 1.00 95.94 86 LEU A CA 1
ATOM 725 C C . LEU A 1 86 ? 7.932 -3.674 -6.012 1.00 95.94 86 LEU A C 1
ATOM 727 O O . LEU A 1 86 ? 7.293 -3.969 -5.002 1.00 95.94 86 LEU A O 1
ATOM 731 N N . TYR A 1 87 ? 9.067 -2.984 -5.962 1.00 94.94 87 TYR A N 1
ATOM 732 C CA . TYR A 1 87 ? 9.609 -2.497 -4.703 1.00 94.94 87 TYR A CA 1
ATOM 733 C C . TYR A 1 87 ? 8.683 -1.438 -4.087 1.00 94.94 87 TYR A C 1
ATOM 735 O O . TYR A 1 87 ? 8.312 -0.457 -4.734 1.00 94.94 87 TYR A O 1
ATOM 743 N N . SER A 1 88 ? 8.303 -1.630 -2.824 1.00 93.69 88 SER A N 1
ATOM 744 C CA . SER A 1 88 ? 7.410 -0.706 -2.120 1.00 93.69 88 SER A CA 1
A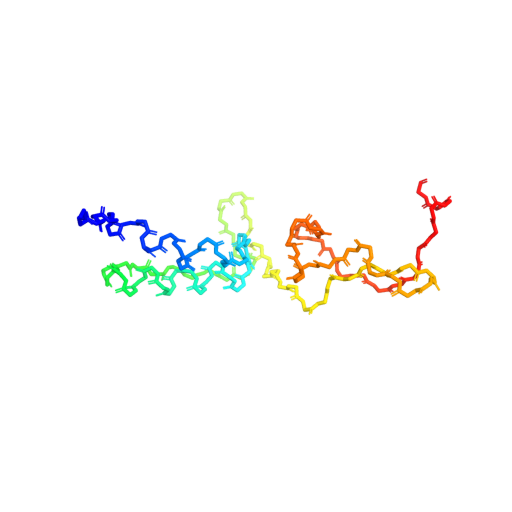TOM 745 C C . SER A 1 88 ? 8.024 0.687 -1.993 1.00 93.69 88 SER A C 1
ATOM 747 O O . SER A 1 88 ? 9.223 0.803 -1.750 1.00 93.69 88 SER A O 1
ATOM 749 N N . ASN A 1 89 ? 7.208 1.739 -2.079 1.00 94.56 89 ASN A N 1
ATOM 750 C CA . ASN A 1 89 ? 7.660 3.137 -2.016 1.00 94.56 89 ASN A CA 1
ATOM 751 C C . ASN A 1 89 ? 8.649 3.550 -3.124 1.00 94.56 89 ASN A C 1
ATOM 753 O O . ASN A 1 89 ? 9.310 4.580 -3.002 1.00 94.56 89 ASN A O 1
ATOM 757 N N . SER A 1 90 ? 8.733 2.800 -4.230 1.00 95.38 90 SER A N 1
ATOM 758 C CA . SER A 1 90 ? 9.494 3.239 -5.400 1.00 95.38 90 SER A CA 1
ATOM 759 C C . SER A 1 90 ? 8.917 4.534 -5.980 1.00 95.38 90 SER A C 1
ATOM 761 O O . SER A 1 90 ? 7.697 4.743 -5.998 1.00 95.38 90 SER A O 1
ATOM 763 N N . ILE A 1 91 ? 9.791 5.380 -6.522 1.00 95.44 91 ILE A N 1
ATOM 764 C CA . ILE A 1 91 ? 9.371 6.530 -7.324 1.00 95.44 91 ILE A CA 1
ATOM 765 C C . ILE A 1 91 ? 8.720 6.063 -8.633 1.00 95.44 91 ILE A C 1
ATOM 767 O O . ILE A 1 91 ? 8.943 4.942 -9.095 1.00 95.44 91 ILE A O 1
ATOM 771 N N . SER A 1 92 ? 7.899 6.923 -9.235 1.00 96.81 92 SER A N 1
ATOM 772 C CA . SER A 1 9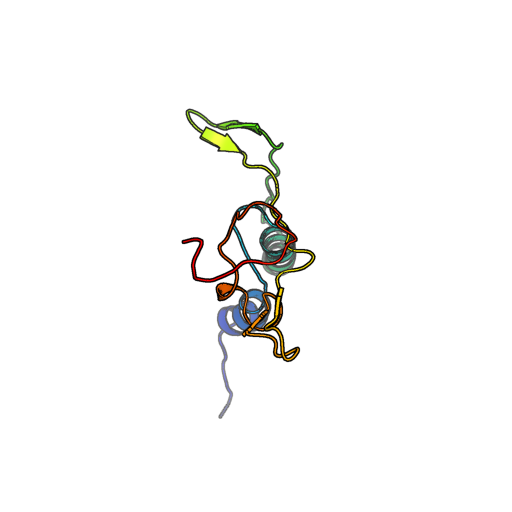2 ? 7.342 6.640 -10.560 1.00 96.81 92 SER A CA 1
ATOM 773 C C . SER A 1 92 ? 8.441 6.696 -11.617 1.00 96.81 92 SER A C 1
ATOM 775 O O . SER A 1 92 ? 9.235 7.633 -11.641 1.00 96.81 92 SER A O 1
ATOM 777 N N . PHE A 1 93 ? 8.454 5.709 -12.509 1.00 96.00 93 PHE A N 1
ATOM 778 C CA . PHE A 1 93 ? 9.383 5.635 -13.628 1.00 96.00 93 PHE A CA 1
ATOM 779 C C . PHE A 1 93 ? 8.659 5.125 -14.875 1.00 96.00 93 PHE A C 1
ATOM 781 O O . PHE A 1 93 ? 7.869 4.184 -14.805 1.00 96.00 93 PHE A O 1
ATOM 788 N N . SER A 1 94 ? 8.949 5.742 -16.020 1.00 97.25 94 SER A N 1
ATOM 789 C CA . SER A 1 94 ? 8.497 5.288 -17.333 1.00 97.25 94 SER A CA 1
ATOM 790 C C . SER A 1 94 ? 9.627 5.486 -18.331 1.00 97.25 94 SER A C 1
ATOM 792 O O . SER A 1 94 ? 10.023 6.614 -18.611 1.00 97.25 94 SER A O 1
ATOM 794 N N . GLY A 1 95 ? 10.149 4.389 -18.868 1.00 95.44 95 GLY A N 1
ATOM 795 C CA . GLY A 1 95 ? 11.255 4.427 -19.812 1.00 95.44 95 GLY A CA 1
ATOM 796 C C . GLY A 1 95 ? 11.704 3.033 -20.226 1.00 95.44 95 GLY A C 1
ATOM 797 O O . GLY A 1 95 ? 11.212 2.023 -19.722 1.00 95.44 95 GLY A O 1
ATOM 798 N N . LYS A 1 96 ? 12.650 2.987 -21.164 1.00 94.62 96 LYS A N 1
ATOM 799 C CA . LYS A 1 96 ? 13.351 1.761 -21.554 1.00 94.62 96 LYS A CA 1
ATOM 800 C C . LYS A 1 96 ? 14.674 1.699 -20.799 1.00 94.62 96 LYS A C 1
ATOM 802 O O . LYS A 1 96 ? 15.378 2.700 -20.722 1.00 94.62 96 LYS A O 1
ATOM 807 N N . ILE A 1 97 ? 15.010 0.526 -20.275 1.00 92.19 97 ILE A N 1
ATOM 808 C CA . ILE A 1 97 ? 16.276 0.270 -19.581 1.00 92.19 97 ILE A CA 1
ATOM 809 C C . ILE A 1 97 ? 17.044 -0.842 -20.297 1.00 92.19 97 ILE A C 1
ATOM 811 O O . ILE A 1 97 ? 16.440 -1.747 -20.873 1.00 92.19 97 ILE A O 1
ATOM 815 N N . ASN A 1 98 ? 18.374 -0.771 -20.269 1.00 91.25 98 ASN A N 1
ATOM 816 C CA . ASN A 1 98 ? 19.262 -1.816 -20.776 1.00 91.25 98 ASN A CA 1
ATOM 817 C C . ASN A 1 98 ? 20.104 -2.351 -19.614 1.00 91.25 98 ASN A C 1
ATOM 819 O O . ASN A 1 98 ? 20.565 -1.577 -18.780 1.00 91.25 98 ASN A O 1
ATOM 823 N N . LYS A 1 99 ? 20.336 -3.666 -19.587 1.00 82.56 99 LYS A N 1
ATOM 824 C CA . LYS A 1 99 ? 21.151 -4.344 -18.572 1.00 82.56 99 LYS A CA 1
ATOM 825 C C . LYS A 1 99 ? 22.570 -3.772 -18.464 1.00 82.56 99 LYS A C 1
ATOM 827 O O . LYS A 1 99 ? 23.135 -3.811 -17.387 1.00 82.56 99 LYS A O 1
ATOM 832 N N . LYS A 1 100 ? 23.130 -3.233 -19.553 1.00 83.44 100 LYS A N 1
ATOM 833 C CA . LYS A 1 100 ? 24.477 -2.631 -19.558 1.00 83.44 100 LYS A CA 1
ATOM 834 C C . LYS A 1 100 ? 24.603 -1.341 -18.731 1.00 83.44 100 LYS A C 1
ATOM 836 O O . LYS A 1 100 ? 25.720 -0.896 -18.515 1.00 83.44 100 LYS A O 1
ATOM 841 N N . ASN A 1 101 ? 23.488 -0.744 -18.311 1.00 59.19 101 ASN A N 1
ATOM 842 C CA . ASN A 1 101 ? 23.470 0.544 -17.614 1.00 59.19 101 ASN A CA 1
ATOM 843 C C . ASN A 1 101 ? 23.270 0.395 -16.091 1.00 59.19 101 ASN A C 1
ATOM 845 O O . ASN A 1 101 ? 22.798 1.337 -15.458 1.00 59.19 101 ASN A O 1
ATOM 849 N N . PHE A 1 102 ? 23.586 -0.777 -15.530 1.00 54.12 102 PHE A N 1
ATOM 850 C CA . PHE A 1 102 ? 23.546 -1.081 -14.098 1.00 54.12 102 PHE A CA 1
ATOM 851 C C . PHE A 1 102 ? 24.827 -1.786 -13.663 1.00 54.12 102 PHE A C 1
ATOM 853 O O . PHE A 1 102 ? 25.323 -2.617 -14.460 1.00 54.12 102 PHE A O 1
#

Sequence (102 aa):
MKNNSSSWYEKLKVLIPMRRYLNNSGIHESFLILKKYYPNLKLLKFHKNEKCGLWKVPLSWNVKIGKLIDPRGRKIADYFRNPLELYSNSISFSGKINKKNF

Radius of gyration: 18.82 Å; chains: 1; bounding box: 43×49×46 Å

Secondary structure (DSSP, 8-state):
------HHHHHHHHHTTS---TTSHHHHHHHHHHHHH-TTPPPP---TT-EETTEEPPPP---S--EEE-TTS-EEEETTT-GGGS-TTPPP--S---GGG-